Protein AF-A0A2V8Z9B8-F1 (afdb_monomer_lite)

Secondary structure (DSSP, 8-state):
--GGG-SHHHHHHHHHHHTT---TTS-GGGHHHHHHHHHHHHHHHHHTTSS-PPPP--SS---HHHHHHHHHHHHHH---HHHHHHHHHHHHHHHHHH-S-GGG--HHHHHHHHHHHHHHS-HHHHHHHHHHHHHHHHHHHHTT-S-TTGGGGS----TT----SSS------

Structure (mmCIF, N/CA/C/O backbone):
data_AF-A0A2V8Z9B8-F1
#
_entry.id   AF-A0A2V8Z9B8-F1
#
loop_
_atom_site.group_PDB
_atom_site.id
_atom_site.type_symbol
_atom_site.label_atom_id
_atom_site.label_alt_id
_atom_site.label_comp_id
_atom_site.label_asym_id
_atom_site.label_entity_id
_atom_site.label_seq_id
_atom_site.pdbx_PDB_ins_code
_atom_site.Cartn_x
_atom_site.Cartn_y
_atom_site.Cartn_z
_atom_site.occupancy
_atom_site.B_iso_or_equiv
_atom_site.auth_seq_id
_atom_site.auth_comp_id
_atom_site.auth_asym_id
_atom_site.auth_atom_id
_atom_site.pdbx_PDB_model_num
ATOM 1 N N . MET A 1 1 ? 17.605 13.536 -34.691 1.00 48.53 1 MET A N 1
ATOM 2 C CA . MET A 1 1 ? 16.311 13.250 -34.020 1.00 48.53 1 MET A CA 1
ATOM 3 C C . MET A 1 1 ? 16.084 14.322 -32.953 1.00 48.53 1 MET A C 1
ATOM 5 O O . MET A 1 1 ? 16.958 14.481 -32.116 1.00 48.53 1 MET A O 1
ATOM 9 N N . ARG A 1 2 ? 15.008 15.130 -33.015 1.00 52.09 2 ARG A N 1
ATOM 10 C CA . ARG A 1 2 ? 14.789 16.227 -32.041 1.00 52.09 2 ARG A CA 1
ATOM 11 C C . ARG A 1 2 ? 14.437 15.647 -30.663 1.00 52.09 2 ARG A C 1
ATOM 13 O O . ARG A 1 2 ? 13.452 14.919 -30.551 1.00 52.09 2 ARG A O 1
ATOM 20 N N . VAL A 1 3 ? 15.215 16.003 -29.640 1.00 55.25 3 VAL A N 1
ATOM 21 C CA . VAL A 1 3 ? 15.076 15.553 -28.236 1.00 55.25 3 VAL A CA 1
ATOM 22 C C . VAL A 1 3 ? 13.686 15.879 -27.656 1.00 55.25 3 VAL A C 1
ATOM 24 O O . VAL A 1 3 ? 13.173 15.164 -26.803 1.00 55.25 3 VAL A O 1
ATOM 27 N N . CYS A 1 4 ? 13.000 16.882 -28.213 1.00 51.00 4 CYS A N 1
ATOM 28 C CA . CYS A 1 4 ? 11.654 17.324 -27.831 1.00 51.00 4 CYS A CA 1
ATOM 29 C C . CYS A 1 4 ? 10.545 16.264 -27.999 1.00 51.00 4 CYS A C 1
ATOM 31 O O . CYS A 1 4 ? 9.434 16.473 -27.526 1.00 51.00 4 CYS A O 1
ATOM 33 N N . LYS A 1 5 ? 10.802 15.145 -28.693 1.00 58.47 5 LYS A N 1
ATOM 34 C CA . LYS A 1 5 ? 9.823 14.054 -28.864 1.00 58.47 5 LYS A CA 1
ATOM 35 C C . LYS A 1 5 ? 9.890 12.986 -27.763 1.00 58.47 5 LYS A C 1
ATOM 37 O O . LYS A 1 5 ? 9.070 12.072 -27.770 1.00 58.47 5 LYS A O 1
ATOM 42 N N . TRP A 1 6 ? 10.855 13.060 -26.844 1.00 65.62 6 TRP A N 1
ATOM 43 C CA . TRP A 1 6 ? 11.043 12.042 -25.809 1.00 65.62 6 TRP A CA 1
ATOM 44 C C . TRP A 1 6 ? 10.012 12.180 -24.694 1.00 65.62 6 TRP A C 1
ATOM 46 O O . TRP A 1 6 ? 10.085 13.091 -23.876 1.00 65.62 6 TRP A O 1
ATOM 56 N N . ASN A 1 7 ? 9.055 11.253 -24.668 1.00 67.81 7 ASN A N 1
ATOM 57 C CA . ASN A 1 7 ? 7.926 11.240 -23.743 1.00 67.81 7 ASN A CA 1
ATOM 58 C C . ASN A 1 7 ? 7.672 9.853 -23.130 1.00 67.81 7 ASN A C 1
ATOM 60 O O . ASN A 1 7 ? 8.393 8.889 -23.382 1.00 67.81 7 ASN A O 1
ATOM 64 N N . GLU A 1 8 ? 6.616 9.738 -22.328 1.00 67.06 8 GLU A N 1
ATOM 65 C CA . GLU A 1 8 ? 6.209 8.476 -21.700 1.00 67.06 8 GLU A CA 1
ATOM 66 C C . GLU A 1 8 ? 5.900 7.365 -22.729 1.00 67.06 8 GLU A C 1
ATOM 68 O O . GLU A 1 8 ? 6.164 6.183 -22.497 1.00 67.06 8 GLU A O 1
ATOM 73 N N . GLN A 1 9 ? 5.412 7.737 -23.915 1.00 68.94 9 GLN A N 1
ATOM 74 C CA . GLN A 1 9 ? 5.188 6.795 -25.016 1.00 68.94 9 GLN A CA 1
ATOM 75 C C . GLN A 1 9 ? 6.516 6.290 -25.597 1.00 68.94 9 GLN A C 1
ATOM 77 O O . GLN A 1 9 ? 6.637 5.110 -25.925 1.00 68.94 9 GLN A O 1
ATOM 82 N N . SER A 1 10 ? 7.541 7.146 -25.645 1.00 74.19 10 SER A N 1
ATOM 83 C CA . SER A 1 10 ? 8.904 6.766 -26.030 1.00 74.19 10 SER A CA 1
ATOM 84 C C . SER A 1 10 ? 9.516 5.796 -25.014 1.00 74.19 10 SER A C 1
ATOM 86 O O . SER A 1 10 ? 10.124 4.807 -25.417 1.00 74.19 10 SER A O 1
ATOM 88 N N . LEU A 1 11 ? 9.280 6.002 -23.709 1.00 74.94 11 LEU A N 1
ATOM 89 C CA . LEU A 1 11 ? 9.659 5.036 -22.665 1.00 74.94 11 LEU A CA 1
ATOM 90 C C . LEU A 1 11 ? 8.925 3.704 -22.808 1.00 74.94 11 LEU A C 1
ATOM 92 O O . LEU A 1 11 ? 9.532 2.654 -22.631 1.00 74.94 11 LEU A O 1
ATOM 96 N N . THR A 1 12 ? 7.638 3.729 -23.150 1.00 73.31 12 THR A N 1
ATOM 97 C CA . THR A 1 12 ? 6.848 2.506 -23.360 1.00 73.31 12 THR A CA 1
ATOM 98 C C . THR A 1 12 ? 7.343 1.725 -24.583 1.00 73.31 12 THR A C 1
ATOM 100 O O . THR A 1 12 ? 7.440 0.496 -24.547 1.00 73.31 12 THR A O 1
ATOM 103 N N . GLY A 1 13 ? 7.698 2.427 -25.665 1.00 77.31 13 GLY A N 1
ATOM 104 C CA . GLY A 1 13 ? 8.340 1.834 -26.839 1.00 77.31 13 GLY A CA 1
ATOM 105 C C . GLY A 1 13 ? 9.717 1.254 -26.517 1.00 77.31 13 GLY A C 1
ATOM 106 O O . GLY A 1 13 ? 10.021 0.134 -26.924 1.00 77.31 13 GLY A O 1
ATOM 107 N N . PHE A 1 14 ? 10.511 1.974 -25.723 1.00 77.19 14 PHE A N 1
ATOM 108 C CA . PHE A 1 14 ? 11.823 1.533 -25.257 1.00 77.19 14 PHE A CA 1
ATOM 109 C C . PHE A 1 14 ? 11.735 0.298 -24.350 1.00 77.19 14 PHE A C 1
ATOM 111 O O . PHE A 1 14 ? 12.440 -0.679 -24.581 1.00 77.19 14 PHE A O 1
ATOM 118 N N . ASP A 1 15 ? 10.810 0.271 -23.388 1.00 76.00 15 ASP A N 1
ATOM 119 C CA . ASP A 1 15 ? 10.559 -0.898 -22.540 1.00 76.00 15 ASP A CA 1
ATOM 120 C C . ASP A 1 15 ? 10.142 -2.123 -23.372 1.00 76.00 15 ASP A C 1
ATOM 122 O O . ASP A 1 15 ? 10.669 -3.223 -23.191 1.00 76.00 15 ASP A O 1
ATOM 126 N N . ARG A 1 16 ? 9.248 -1.932 -24.350 1.00 75.69 16 ARG A N 1
ATOM 127 C CA . ARG A 1 16 ? 8.838 -2.995 -25.278 1.00 75.69 16 ARG A CA 1
ATOM 128 C C . ARG A 1 16 ? 10.002 -3.502 -26.126 1.00 75.69 16 ARG A C 1
ATOM 130 O O . ARG A 1 16 ? 10.096 -4.708 -26.349 1.00 75.69 16 ARG A O 1
ATOM 137 N N . HIS A 1 17 ? 10.869 -2.606 -26.591 1.00 78.62 17 HIS A N 1
ATOM 138 C CA . HIS A 1 17 ? 12.066 -2.957 -27.346 1.00 78.62 17 HIS A CA 1
ATOM 139 C C . HIS A 1 17 ? 13.040 -3.774 -26.491 1.00 78.62 17 HIS A C 1
ATOM 141 O O . HIS A 1 17 ? 13.453 -4.844 -26.923 1.00 78.62 17 HIS A O 1
ATOM 147 N N . LEU A 1 18 ? 13.315 -3.357 -25.251 1.00 74.50 18 LEU A N 1
ATOM 148 C CA . LEU A 1 18 ? 14.146 -4.119 -24.308 1.00 74.50 18 LEU A CA 1
ATOM 149 C C . LEU A 1 18 ? 13.566 -5.503 -23.981 1.00 74.50 18 LEU A C 1
ATOM 151 O O . LEU A 1 18 ? 14.300 -6.416 -23.622 1.00 74.50 18 LEU A O 1
ATOM 155 N N . GLY A 1 19 ? 12.246 -5.667 -24.080 1.00 67.06 19 GLY A N 1
ATOM 156 C CA . GLY A 1 19 ? 11.577 -6.956 -23.910 1.00 67.06 19 GLY A CA 1
ATOM 157 C C . GLY A 1 19 ? 11.618 -7.888 -25.119 1.00 67.06 19 GLY A C 1
ATOM 158 O O . GLY A 1 19 ? 11.274 -9.056 -24.966 1.00 67.06 19 GLY A O 1
ATOM 159 N N . ARG A 1 20 ? 11.967 -7.383 -26.307 1.00 70.56 20 ARG A N 1
ATOM 160 C CA . ARG A 1 20 ? 11.899 -8.127 -27.578 1.00 70.56 20 ARG A CA 1
ATOM 161 C C . ARG A 1 20 ? 13.243 -8.217 -28.304 1.00 70.56 20 ARG A C 1
ATOM 163 O O . ARG A 1 20 ? 13.458 -9.175 -29.036 1.00 70.56 20 ARG A O 1
ATOM 170 N N . CYS A 1 21 ? 14.134 -7.243 -28.128 1.00 69.50 21 CYS A N 1
ATOM 171 C CA . CYS A 1 21 ? 15.443 -7.216 -28.774 1.00 69.50 21 CYS A CA 1
ATOM 172 C C . CYS A 1 21 ? 16.494 -7.949 -27.933 1.00 69.50 21 CYS A C 1
ATOM 174 O O . CYS A 1 21 ? 16.614 -7.696 -26.738 1.00 69.50 21 CYS A O 1
ATOM 176 N N . HIS A 1 22 ? 17.327 -8.764 -28.582 1.00 62.44 22 HIS A N 1
ATOM 177 C CA . HIS A 1 22 ? 18.580 -9.302 -28.028 1.00 62.44 22 HIS A CA 1
ATOM 178 C C . HIS A 1 22 ? 19.766 -8.362 -28.309 1.00 62.44 22 HIS A C 1
ATOM 180 O O . HIS A 1 22 ? 20.861 -8.786 -28.665 1.00 62.44 22 HIS A O 1
ATOM 186 N N . CYS A 1 23 ? 19.530 -7.056 -28.212 1.00 69.19 23 CYS A N 1
ATOM 187 C CA . CYS A 1 23 ? 20.525 -6.037 -28.502 1.00 69.19 23 CYS A CA 1
ATOM 188 C C . CYS A 1 23 ? 21.714 -6.192 -27.517 1.00 69.19 23 CYS A C 1
ATOM 190 O O . CYS A 1 23 ? 21.488 -6.166 -26.304 1.00 69.19 23 CYS A O 1
ATOM 192 N N . PRO A 1 24 ? 22.969 -6.320 -27.991 1.00 59.62 24 PRO A N 1
ATOM 193 C CA . PRO A 1 24 ? 24.117 -6.758 -27.179 1.00 59.62 24 PRO A CA 1
ATOM 194 C C . PRO A 1 24 ? 24.462 -5.830 -26.002 1.00 59.62 24 PRO A C 1
ATOM 196 O O . PRO A 1 24 ? 25.104 -6.252 -25.046 1.00 59.62 24 PRO A O 1
ATOM 199 N N . HIS A 1 25 ? 23.999 -4.578 -26.030 1.00 59.44 25 HIS A N 1
ATOM 200 C CA . HIS A 1 25 ? 24.250 -3.589 -24.979 1.00 59.44 25 HIS A CA 1
ATOM 201 C C . HIS A 1 25 ? 23.300 -3.672 -23.777 1.00 59.44 25 HIS A C 1
ATOM 203 O O . HIS A 1 25 ? 23.591 -3.082 -22.736 1.00 59.44 25 HIS A O 1
ATOM 209 N N . TYR A 1 26 ? 22.177 -4.389 -23.880 1.00 57.97 26 TYR A N 1
ATOM 210 C CA . TYR A 1 26 ? 21.154 -4.401 -22.835 1.00 57.97 26 TYR A CA 1
ATOM 211 C C . TYR A 1 26 ? 20.845 -5.831 -22.391 1.00 57.97 26 TYR A C 1
ATOM 213 O O . TYR A 1 26 ? 19.935 -6.483 -22.894 1.00 57.97 26 TYR A O 1
ATOM 221 N N . GLY A 1 27 ? 21.606 -6.314 -21.407 1.00 55.62 27 GLY A N 1
ATOM 222 C CA . GLY A 1 27 ? 21.358 -7.604 -20.768 1.00 55.62 27 GLY A CA 1
ATOM 223 C C . GLY A 1 27 ? 19.956 -7.671 -20.146 1.00 55.62 27 GLY A C 1
ATOM 224 O O . GLY A 1 27 ? 19.558 -6.803 -19.361 1.00 55.62 27 GLY A O 1
ATOM 225 N N . SER A 1 28 ? 19.218 -8.732 -20.474 1.00 55.88 28 SER A N 1
ATOM 226 C CA . SER A 1 28 ? 17.819 -8.982 -20.083 1.00 55.88 28 SER A CA 1
ATOM 227 C C . SER A 1 28 ? 17.548 -8.860 -18.574 1.00 55.88 28 SER A C 1
ATOM 229 O O . SER A 1 28 ? 16.457 -8.457 -18.164 1.00 55.88 28 SER A O 1
ATOM 231 N N . ALA A 1 29 ? 18.557 -9.112 -17.734 1.00 53.97 29 ALA A N 1
ATOM 232 C CA . ALA A 1 29 ? 18.465 -9.043 -16.275 1.00 53.97 29 ALA A CA 1
ATOM 233 C C . ALA A 1 29 ? 18.278 -7.618 -15.706 1.00 53.97 29 ALA A C 1
ATOM 235 O O . ALA A 1 29 ? 17.930 -7.463 -14.533 1.00 53.97 29 ALA A O 1
ATOM 236 N N . ALA A 1 30 ? 18.471 -6.563 -16.508 1.00 66.19 30 ALA A N 1
ATOM 237 C CA . ALA A 1 30 ? 18.440 -5.178 -16.032 1.00 66.19 30 ALA A CA 1
ATOM 238 C C . ALA A 1 30 ? 17.271 -4.335 -16.567 1.00 66.19 30 ALA A C 1
ATOM 240 O O . ALA A 1 30 ? 17.189 -3.160 -16.207 1.00 66.19 30 ALA A O 1
ATOM 241 N N . ARG A 1 31 ? 16.337 -4.895 -17.354 1.00 70.06 31 ARG A N 1
ATOM 242 C CA . ARG A 1 31 ? 15.250 -4.137 -18.018 1.00 70.06 31 ARG A CA 1
ATOM 243 C C . ARG A 1 31 ? 14.529 -3.160 -17.083 1.00 70.06 31 ARG A C 1
ATOM 245 O O . ARG A 1 31 ? 14.445 -1.972 -17.375 1.00 70.06 31 ARG A O 1
ATOM 252 N N . LEU A 1 32 ? 14.099 -3.625 -15.908 1.00 65.50 32 LEU A N 1
ATOM 253 C CA . LEU A 1 32 ? 13.430 -2.774 -14.914 1.00 65.50 32 LEU A CA 1
ATOM 254 C C . LEU A 1 32 ? 14.329 -1.649 -14.378 1.00 65.50 32 LEU A C 1
ATOM 256 O O . LEU A 1 32 ? 13.841 -0.551 -14.119 1.00 65.50 32 LEU A O 1
ATOM 260 N N . LYS A 1 33 ? 15.630 -1.902 -14.191 1.00 71.25 33 LYS A N 1
ATOM 261 C CA . LYS A 1 33 ? 16.588 -0.887 -13.727 1.00 71.25 33 LYS A CA 1
ATOM 262 C C . LYS A 1 33 ? 16.861 0.150 -14.818 1.00 71.25 33 LYS A C 1
ATOM 264 O O . LYS A 1 33 ? 16.851 1.340 -14.524 1.00 71.25 33 LYS A O 1
ATOM 269 N N . VAL A 1 34 ? 17.021 -0.293 -16.064 1.00 77.69 34 VAL A N 1
ATOM 270 C CA . VAL A 1 34 ? 17.256 0.566 -17.234 1.00 77.69 34 VAL A CA 1
ATOM 271 C C . VAL A 1 34 ? 16.053 1.474 -17.494 1.00 77.69 34 VAL A C 1
ATOM 273 O O . VAL A 1 34 ? 16.217 2.683 -17.624 1.00 77.69 34 VAL A O 1
ATOM 276 N N . VAL A 1 35 ? 14.832 0.931 -17.465 1.00 76.31 35 VAL A N 1
ATOM 277 C CA . VAL A 1 35 ? 13.600 1.724 -17.637 1.00 76.31 35 VAL A CA 1
ATOM 278 C C . VAL A 1 35 ? 13.414 2.729 -16.497 1.00 76.31 35 VAL A C 1
ATOM 280 O O . VAL A 1 35 ? 13.030 3.873 -16.739 1.00 76.31 35 VAL A O 1
ATOM 283 N N . ARG A 1 36 ? 13.732 2.349 -15.251 1.00 74.19 36 ARG A N 1
ATOM 284 C CA . ARG A 1 36 ? 13.718 3.284 -14.112 1.00 74.19 36 ARG A CA 1
ATOM 285 C C . ARG A 1 36 ? 14.741 4.408 -14.278 1.00 74.19 36 ARG A C 1
ATOM 287 O O . ARG A 1 36 ? 14.393 5.558 -14.032 1.00 74.19 36 ARG A O 1
ATOM 294 N N . GLY A 1 37 ? 15.960 4.090 -14.714 1.00 77.44 37 GLY A N 1
ATOM 295 C CA . GLY A 1 37 ? 16.997 5.083 -15.002 1.00 77.44 37 GLY A CA 1
ATOM 296 C C . GLY A 1 37 ? 16.578 6.050 -16.110 1.00 77.44 37 GLY A C 1
ATOM 297 O O . GLY A 1 37 ? 16.648 7.261 -15.924 1.00 77.44 37 GLY A O 1
ATOM 298 N N . ALA A 1 38 ? 16.038 5.528 -17.214 1.00 81.88 38 ALA A N 1
ATOM 299 C CA . ALA A 1 38 ? 15.528 6.340 -18.317 1.00 81.88 38 ALA A CA 1
ATOM 300 C C . ALA A 1 38 ? 14.388 7.275 -17.872 1.00 81.88 38 ALA A C 1
ATOM 302 O O . ALA A 1 38 ? 14.355 8.441 -18.260 1.00 81.88 38 ALA A O 1
ATOM 303 N N . ARG A 1 39 ? 13.488 6.802 -16.999 1.00 79.19 39 ARG A N 1
ATOM 304 C CA . ARG A 1 39 ? 12.428 7.637 -16.417 1.00 79.19 39 ARG A CA 1
ATOM 305 C C . ARG A 1 39 ? 12.983 8.764 -15.545 1.00 79.19 39 ARG A C 1
ATOM 307 O O . ARG A 1 39 ? 12.527 9.893 -15.682 1.00 79.19 39 ARG A O 1
ATOM 314 N N . LEU A 1 40 ? 13.961 8.478 -14.682 1.00 76.19 40 LEU A N 1
ATOM 315 C CA . LEU A 1 40 ? 14.617 9.504 -13.858 1.00 76.19 40 LEU A CA 1
ATOM 316 C C . LEU A 1 40 ? 15.323 10.554 -14.721 1.00 76.19 40 LEU A C 1
ATOM 318 O O . LEU A 1 40 ? 15.219 11.745 -14.441 1.00 76.19 40 LEU A O 1
ATOM 322 N N . PHE A 1 41 ? 15.981 10.122 -15.796 1.00 79.81 41 PHE A N 1
ATOM 323 C CA . PHE A 1 41 ? 16.640 11.025 -16.731 1.00 79.81 41 PHE A CA 1
ATOM 324 C C . PHE A 1 41 ? 15.642 11.922 -17.479 1.00 79.81 41 PHE A C 1
ATOM 326 O O . PHE A 1 41 ? 15.876 13.121 -17.591 1.00 79.81 41 PHE A O 1
ATOM 333 N N . LEU A 1 42 ? 14.487 11.396 -17.913 1.00 78.06 42 LEU A N 1
ATOM 334 C CA . LEU A 1 42 ? 13.429 12.235 -18.497 1.00 78.06 42 LEU A CA 1
ATOM 335 C C . LEU A 1 42 ? 12.854 13.245 -17.498 1.00 78.06 42 LEU A C 1
ATOM 337 O O . LEU A 1 42 ? 12.550 14.369 -17.894 1.00 78.06 42 LEU A O 1
ATOM 341 N N . THR A 1 43 ? 12.721 12.876 -16.220 1.00 73.56 43 THR A N 1
ATOM 342 C CA . THR A 1 43 ? 12.335 13.828 -15.168 1.00 73.56 43 THR A CA 1
ATOM 343 C C . THR A 1 43 ? 13.373 14.943 -15.037 1.00 73.56 43 THR A C 1
ATOM 345 O O . THR A 1 43 ? 13.002 16.108 -15.093 1.00 73.56 43 THR A O 1
ATOM 348 N N . TYR A 1 44 ? 14.666 14.609 -14.976 1.00 77.88 44 TYR A N 1
ATOM 349 C CA . TYR A 1 44 ? 15.739 15.608 -14.947 1.00 77.88 44 TYR A CA 1
ATOM 350 C C . TYR A 1 44 ? 15.702 16.547 -16.164 1.00 77.88 44 TYR A C 1
ATOM 352 O O . TYR A 1 44 ? 15.758 17.762 -16.003 1.00 77.88 44 TYR A O 1
ATOM 360 N N . LEU A 1 45 ? 15.549 16.011 -17.382 1.00 81.19 45 LEU A N 1
ATOM 361 C CA . LEU A 1 45 ? 15.476 16.826 -18.601 1.00 81.19 45 LEU A CA 1
ATOM 362 C C . LEU A 1 45 ? 14.252 17.757 -18.620 1.00 81.19 45 LEU A C 1
ATOM 364 O O . LEU A 1 45 ? 14.315 18.839 -19.209 1.00 81.19 45 LEU A O 1
ATOM 368 N N . ARG A 1 46 ? 13.142 17.347 -17.991 1.00 75.50 46 ARG A N 1
ATOM 369 C CA . ARG A 1 46 ? 11.956 18.192 -17.801 1.00 75.50 46 ARG A CA 1
ATOM 370 C C . ARG A 1 46 ? 12.240 19.318 -16.811 1.00 75.50 46 ARG A C 1
ATOM 372 O O . ARG A 1 46 ? 11.946 20.471 -17.120 1.00 75.50 46 ARG A O 1
ATOM 379 N N . ASP A 1 47 ? 12.810 18.989 -15.656 1.00 71.19 47 ASP A N 1
ATOM 380 C CA . ASP A 1 47 ? 13.109 19.958 -14.596 1.00 71.19 47 ASP A CA 1
ATOM 381 C C . ASP A 1 47 ? 14.144 20.990 -15.072 1.00 71.19 47 ASP A C 1
ATOM 383 O O . ASP A 1 47 ? 13.985 22.187 -14.843 1.00 71.19 47 ASP A O 1
ATOM 387 N N . ALA A 1 48 ? 15.132 20.546 -15.854 1.00 78.56 48 ALA A N 1
ATOM 388 C CA . ALA A 1 48 ? 16.119 21.392 -16.522 1.00 78.56 48 ALA A CA 1
ATOM 389 C C . ALA A 1 48 ? 15.563 22.173 -17.734 1.00 78.56 48 ALA A C 1
ATOM 391 O O . ALA A 1 48 ? 16.318 22.873 -18.404 1.00 78.56 48 ALA A O 1
ATOM 392 N N . ARG A 1 49 ? 14.262 22.047 -18.050 1.00 74.12 49 ARG A N 1
ATOM 393 C CA . ARG A 1 49 ? 13.573 22.707 -19.181 1.00 74.12 49 ARG A CA 1
ATOM 394 C C . ARG A 1 49 ? 14.172 22.413 -20.567 1.00 74.12 49 ARG A C 1
ATOM 396 O O . ARG A 1 49 ? 13.880 23.123 -21.524 1.00 74.12 49 ARG A O 1
ATOM 403 N N . ILE A 1 50 ? 14.943 21.333 -20.699 1.00 78.31 50 ILE A N 1
ATOM 404 C CA . ILE A 1 50 ? 15.555 20.887 -21.963 1.00 78.31 50 ILE A CA 1
ATOM 405 C C . ILE A 1 50 ? 14.497 20.270 -22.889 1.00 78.31 50 ILE A C 1
ATOM 407 O O . ILE A 1 50 ? 14.573 20.401 -24.111 1.00 78.31 50 ILE A O 1
ATOM 411 N N . ILE A 1 51 ? 13.492 19.602 -22.312 1.00 71.62 51 ILE A N 1
ATOM 412 C CA . ILE A 1 51 ? 12.348 19.061 -23.053 1.00 71.62 51 ILE A CA 1
ATOM 413 C C . ILE A 1 51 ? 11.035 19.665 -22.562 1.00 71.62 51 ILE A C 1
ATOM 415 O O . ILE A 1 51 ? 10.713 19.644 -21.374 1.00 71.62 51 ILE A O 1
ATOM 419 N N . THR A 1 52 ? 10.229 20.151 -23.504 1.00 60.28 52 THR A N 1
ATOM 420 C CA . THR A 1 52 ? 8.831 20.515 -23.268 1.00 60.28 52 THR A CA 1
ATOM 421 C C . THR A 1 52 ? 7.984 19.267 -23.459 1.00 60.28 52 THR A C 1
ATOM 423 O O . THR A 1 52 ? 7.460 18.989 -24.535 1.00 60.28 52 THR A O 1
ATOM 426 N N . LEU A 1 53 ? 7.909 18.449 -22.417 1.00 56.31 53 LEU A N 1
ATOM 427 C CA . LEU A 1 53 ? 6.937 17.369 -22.380 1.00 56.31 53 LEU A CA 1
ATOM 428 C C . LEU A 1 53 ? 5.544 17.992 -22.247 1.00 56.31 53 LEU A C 1
ATOM 430 O O . LEU A 1 53 ? 5.367 18.763 -21.299 1.00 56.31 53 LEU A O 1
ATOM 434 N N . PRO A 1 54 ? 4.550 17.670 -23.107 1.00 50.47 54 PRO A N 1
ATOM 435 C CA . PRO A 1 54 ? 3.167 17.861 -22.694 1.00 50.47 54 PRO A CA 1
ATOM 436 C C . PRO A 1 54 ? 3.062 17.149 -21.354 1.00 50.47 54 PRO A C 1
ATOM 438 O O . PRO A 1 54 ? 3.499 15.995 -21.238 1.00 50.47 54 PRO A O 1
ATOM 441 N N . SER A 1 55 ? 2.644 17.889 -20.323 1.00 42.31 55 SER A N 1
ATOM 442 C CA . SER A 1 55 ? 2.454 17.319 -18.999 1.00 42.31 55 SER A CA 1
ATOM 443 C C . SER A 1 55 ? 1.683 16.034 -19.222 1.00 42.31 55 SER A C 1
ATOM 445 O O . SER A 1 55 ? 0.593 16.075 -19.789 1.00 42.31 55 SER A O 1
ATOM 447 N N . VAL A 1 56 ? 2.289 14.897 -18.864 1.00 46.81 56 VAL A N 1
ATOM 448 C CA . VAL A 1 56 ? 1.523 13.667 -18.688 1.00 46.81 56 VAL A CA 1
ATOM 449 C C . VAL A 1 56 ? 0.341 14.126 -17.855 1.00 46.81 56 VAL A C 1
ATOM 451 O O . VAL A 1 56 ? 0.573 14.772 -16.824 1.00 46.81 56 VAL A O 1
ATOM 454 N N . GLU A 1 57 ? -0.873 13.954 -18.384 1.00 42.56 57 GLU A N 1
ATOM 455 C CA . GLU A 1 57 ? -2.095 14.281 -17.658 1.00 42.56 57 GLU A CA 1
ATOM 456 C C . GLU A 1 57 ? -1.872 13.861 -16.211 1.00 42.56 57 GLU A C 1
ATOM 458 O O . GLU A 1 57 ? -1.322 12.767 -15.999 1.00 42.56 57 GLU A O 1
ATOM 463 N N . PRO A 1 58 ? -2.149 14.758 -15.245 1.00 42.00 58 PRO A N 1
ATOM 464 C CA . PRO A 1 58 ? -1.832 14.510 -13.849 1.00 42.00 58 PRO A CA 1
ATOM 465 C C . PRO A 1 58 ? -2.258 13.077 -13.547 1.00 42.00 58 PRO A C 1
ATOM 467 O O . PRO A 1 58 ? -3.379 12.710 -13.918 1.00 42.00 58 PRO A O 1
ATOM 470 N N . PRO A 1 59 ? -1.343 12.232 -13.029 1.00 47.69 59 PRO A N 1
ATOM 471 C CA . PRO A 1 59 ? -1.621 10.814 -12.884 1.00 47.69 59 PRO A CA 1
ATOM 472 C C . PRO A 1 59 ? -2.970 10.707 -12.196 1.00 47.69 59 PRO A C 1
ATOM 474 O O . PRO A 1 59 ? -3.139 11.387 -11.185 1.00 47.69 59 PRO A O 1
ATOM 477 N N . VAL A 1 60 ? -3.895 9.952 -12.815 1.00 54.44 60 VAL A N 1
ATOM 478 C CA . VAL A 1 60 ? -5.225 9.572 -12.305 1.00 54.44 60 VAL A CA 1
ATOM 479 C C . VAL A 1 60 ? -5.326 9.978 -10.846 1.00 54.44 60 VAL A C 1
ATOM 481 O O . VAL A 1 60 ? -4.628 9.342 -10.052 1.00 54.44 60 VAL A O 1
ATOM 484 N N . GLN A 1 61 ? -6.047 11.082 -10.576 1.00 59.34 61 GLN A N 1
ATOM 485 C CA . GLN A 1 61 ? -6.071 11.804 -9.294 1.00 59.34 61 GLN A CA 1
ATOM 486 C C . GLN A 1 61 ? -5.627 10.897 -8.153 1.00 59.34 61 GLN A C 1
ATOM 488 O O . GLN A 1 61 ? -6.273 9.877 -7.903 1.00 59.34 61 GLN A O 1
ATOM 493 N N . GLU A 1 62 ? -4.484 11.220 -7.536 1.00 65.94 62 GLU A N 1
ATOM 494 C CA . GLU A 1 62 ? -3.924 10.380 -6.483 1.00 65.94 62 GLU A CA 1
ATOM 495 C C . GLU A 1 62 ? -5.033 10.075 -5.468 1.00 65.94 62 GLU A C 1
ATOM 497 O O . GLU A 1 62 ? -5.618 11.031 -4.949 1.00 65.94 62 GLU A O 1
ATOM 502 N N . PRO A 1 63 ? -5.375 8.784 -5.246 1.00 79.44 63 PRO A N 1
ATOM 503 C CA . PRO A 1 63 ? -6.522 8.420 -4.427 1.00 79.44 63 PRO A CA 1
ATOM 504 C C . PRO A 1 63 ? -6.474 9.193 -3.119 1.00 79.44 63 PRO A C 1
ATOM 506 O O . PRO A 1 63 ? -5.443 9.160 -2.440 1.00 79.44 63 PRO A O 1
ATOM 509 N N . ALA A 1 64 ? -7.549 9.894 -2.759 1.00 84.38 64 ALA A N 1
ATOM 510 C CA . ALA A 1 64 ? -7.541 10.764 -1.581 1.00 84.38 64 ALA A CA 1
ATOM 511 C C . ALA A 1 64 ? -7.102 9.976 -0.335 1.00 84.38 64 ALA A C 1
ATOM 513 O O . ALA A 1 64 ? -6.278 10.434 0.459 1.00 84.38 64 ALA A O 1
ATOM 514 N N . LEU A 1 65 ? -7.549 8.720 -0.248 1.00 87.81 65 LEU A N 1
ATOM 515 C CA . LEU A 1 65 ? -7.173 7.783 0.803 1.00 87.81 65 LEU A CA 1
ATOM 516 C C . LEU A 1 65 ? -5.666 7.459 0.843 1.00 87.81 65 LEU A C 1
ATOM 518 O O . LEU A 1 65 ? -5.103 7.260 1.920 1.00 87.81 65 LEU A O 1
ATOM 522 N N . LEU A 1 66 ? -4.991 7.423 -0.310 1.00 89.06 66 LEU A N 1
ATOM 523 C CA . LEU A 1 66 ? -3.544 7.212 -0.392 1.00 89.06 66 LEU A CA 1
ATOM 524 C C . LEU A 1 66 ? -2.766 8.440 0.100 1.00 89.06 66 LEU A C 1
ATOM 526 O O . LEU A 1 66 ? -1.754 8.281 0.789 1.00 89.06 66 LEU A O 1
ATOM 530 N N . SER A 1 67 ? -3.239 9.646 -0.214 1.00 88.88 67 SER A N 1
ATOM 531 C CA . SER A 1 67 ? -2.634 10.896 0.259 1.00 88.88 67 SER A CA 1
ATOM 532 C C . SER A 1 67 ? -2.718 11.015 1.781 1.00 88.88 67 SER A C 1
ATOM 534 O O . SER A 1 67 ? -1.697 11.257 2.433 1.00 88.88 67 SER A O 1
ATOM 536 N N . VAL A 1 68 ? -3.894 10.739 2.359 1.00 91.19 68 VAL A N 1
ATOM 537 C CA . VAL A 1 68 ? -4.097 10.736 3.819 1.00 91.19 68 VAL A CA 1
ATOM 538 C C . VAL A 1 68 ? -3.232 9.666 4.489 1.00 91.19 68 VAL A C 1
ATOM 540 O O . VAL A 1 68 ? -2.542 9.955 5.465 1.00 91.19 68 VAL A O 1
ATOM 543 N N . PHE A 1 69 ? -3.160 8.458 3.919 1.00 92.00 69 PHE A N 1
ATOM 544 C CA . PHE A 1 69 ? -2.262 7.413 4.418 1.00 92.00 69 PHE A CA 1
ATOM 545 C C . PHE A 1 69 ? -0.790 7.861 4.438 1.00 92.00 69 PHE A C 1
ATOM 547 O O . PHE A 1 69 ? -0.081 7.638 5.424 1.00 92.00 69 PHE A O 1
ATOM 554 N N . CYS A 1 70 ? -0.307 8.490 3.360 1.00 89.56 70 CYS A N 1
ATOM 555 C CA . CYS A 1 70 ? 1.073 8.973 3.290 1.00 89.56 70 CYS A CA 1
ATOM 556 C C . CYS A 1 70 ? 1.351 10.031 4.363 1.00 89.56 70 CYS A C 1
ATOM 558 O O . CYS A 1 70 ? 2.404 9.993 5.000 1.00 89.56 70 CYS A O 1
ATOM 560 N N . GLN A 1 71 ? 0.413 10.953 4.584 1.00 90.25 71 GLN A N 1
ATOM 561 C CA . GLN A 1 71 ? 0.518 11.962 5.635 1.00 90.25 71 GLN A CA 1
ATOM 562 C C . GLN A 1 71 ? 0.551 11.322 7.027 1.00 90.25 71 GLN A C 1
ATOM 564 O O . GLN A 1 71 ? 1.468 11.600 7.803 1.00 90.25 71 GLN A O 1
ATOM 569 N N . TRP A 1 72 ? -0.375 10.404 7.306 1.00 92.81 72 TRP A N 1
ATOM 570 C CA . TRP A 1 72 ? -0.438 9.673 8.570 1.00 92.81 72 TRP A CA 1
ATOM 571 C C . TRP A 1 72 ? 0.866 8.918 8.856 1.00 92.81 72 TRP A C 1
ATOM 573 O O . TRP A 1 72 ? 1.407 8.985 9.957 1.00 92.81 72 TRP A O 1
ATOM 583 N N . MET A 1 73 ? 1.450 8.264 7.848 1.00 93.62 73 MET A N 1
ATOM 584 C CA . MET A 1 73 ? 2.727 7.553 7.986 1.00 93.62 73 MET A CA 1
ATOM 585 C C . MET A 1 73 ? 3.924 8.473 8.272 1.00 93.62 73 MET A C 1
ATOM 587 O O . MET A 1 73 ? 4.867 8.054 8.956 1.00 93.62 73 MET A O 1
ATOM 591 N N . ARG A 1 74 ? 3.913 9.708 7.755 1.00 90.44 74 ARG A N 1
ATOM 592 C CA . ARG A 1 74 ? 4.934 10.712 8.095 1.00 90.44 74 ARG A CA 1
ATOM 593 C C . ARG A 1 74 ? 4.774 11.169 9.539 1.00 90.44 74 ARG A C 1
ATOM 595 O O . ARG A 1 74 ? 5.751 11.153 10.277 1.00 90.44 74 ARG A O 1
ATOM 602 N N . GLN A 1 75 ? 3.551 11.496 9.945 1.00 88.25 75 GLN A N 1
ATOM 603 C CA . GLN A 1 75 ? 3.257 12.031 11.276 1.00 88.25 75 GLN A CA 1
ATOM 604 C C . GLN A 1 75 ? 3.456 10.994 12.387 1.00 88.25 75 GLN A C 1
ATOM 606 O O . GLN A 1 75 ? 4.134 11.264 13.369 1.00 88.25 75 GLN A O 1
ATOM 611 N N . GLN A 1 76 ? 2.914 9.787 12.220 1.00 85.25 76 GLN A N 1
ATOM 612 C CA . GLN A 1 76 ? 2.910 8.767 13.274 1.00 85.25 76 GLN A CA 1
ATOM 613 C C . GLN A 1 76 ? 4.216 7.975 13.368 1.00 85.25 76 GLN A C 1
ATOM 615 O O . GLN A 1 76 ? 4.494 7.349 14.388 1.00 85.25 76 GLN A O 1
ATOM 620 N N . ARG A 1 77 ? 4.991 7.896 12.277 1.00 78.44 77 ARG A N 1
ATOM 621 C CA . ARG A 1 77 ? 6.127 6.960 12.183 1.00 78.44 77 ARG A CA 1
ATOM 622 C C . ARG A 1 77 ? 7.396 7.548 11.584 1.00 78.44 77 ARG A C 1
ATOM 624 O O . ARG A 1 77 ? 8.360 6.802 11.434 1.00 78.44 77 ARG A O 1
ATOM 631 N N . GLY A 1 78 ? 7.396 8.819 11.175 1.00 84.44 78 GLY A N 1
ATOM 632 C CA . GLY A 1 78 ? 8.554 9.446 10.530 1.00 84.44 78 GLY A CA 1
ATOM 633 C C . GLY A 1 78 ? 9.019 8.700 9.275 1.00 84.44 78 GLY A C 1
ATOM 634 O O . GLY A 1 78 ? 10.214 8.624 8.996 1.00 84.44 78 GLY A O 1
ATOM 635 N N . THR A 1 79 ? 8.101 8.056 8.544 1.00 85.06 79 THR A N 1
ATOM 636 C CA . THR A 1 79 ? 8.497 7.173 7.439 1.00 85.06 79 THR A CA 1
ATOM 637 C C . THR A 1 79 ? 9.038 7.984 6.265 1.00 85.06 79 THR A C 1
ATOM 639 O O . THR A 1 79 ? 8.340 8.840 5.729 1.00 85.06 79 THR A O 1
ATOM 642 N N . GLY A 1 80 ? 10.258 7.666 5.826 1.00 81.81 80 GLY A N 1
ATOM 643 C CA . GLY A 1 80 ? 10.898 8.346 4.700 1.00 81.81 80 GLY A CA 1
ATOM 644 C C . GLY A 1 80 ? 10.189 8.135 3.355 1.00 81.81 80 GLY A C 1
ATOM 645 O O . GLY A 1 80 ? 9.595 7.083 3.088 1.00 81.81 80 GLY A O 1
ATOM 646 N N . ASP A 1 81 ? 10.325 9.119 2.465 1.00 75.06 81 ASP A N 1
ATOM 647 C CA . ASP A 1 81 ? 9.613 9.175 1.181 1.00 75.06 81 ASP A CA 1
ATOM 648 C C . ASP A 1 81 ? 9.908 7.996 0.245 1.00 75.06 81 ASP A C 1
ATOM 650 O O . ASP A 1 81 ? 9.038 7.570 -0.513 1.00 75.06 81 ASP A O 1
ATOM 654 N N . VAL A 1 82 ? 11.108 7.413 0.307 1.00 77.56 82 VAL A N 1
ATOM 655 C CA . VAL A 1 82 ? 11.472 6.233 -0.502 1.00 77.56 82 VAL A CA 1
ATOM 656 C C . VAL A 1 82 ? 10.606 5.020 -0.138 1.00 77.56 82 VAL A C 1
ATOM 658 O O . VAL A 1 82 ? 10.134 4.283 -1.013 1.00 77.56 82 VAL A O 1
ATOM 661 N N . THR A 1 83 ? 10.347 4.831 1.156 1.00 81.12 83 THR A N 1
ATOM 662 C CA . THR A 1 83 ? 9.485 3.757 1.659 1.00 81.12 83 THR A CA 1
ATOM 663 C C . THR A 1 83 ? 8.029 4.031 1.300 1.00 81.12 83 THR A C 1
ATOM 665 O O . THR A 1 83 ? 7.345 3.126 0.822 1.00 81.12 83 THR A O 1
ATOM 668 N N . LEU A 1 84 ? 7.575 5.282 1.443 1.00 86.56 84 LEU A N 1
ATOM 669 C CA . LEU A 1 84 ? 6.222 5.684 1.054 1.00 86.56 84 LEU A CA 1
ATOM 670 C C . LEU A 1 84 ? 5.968 5.456 -0.431 1.00 86.56 84 LEU A C 1
ATOM 672 O O . LEU A 1 84 ? 5.007 4.778 -0.771 1.00 86.56 84 LEU A O 1
ATOM 676 N N . ARG A 1 85 ? 6.879 5.885 -1.311 1.00 83.88 85 ARG A N 1
ATOM 677 C CA . ARG A 1 85 ? 6.790 5.617 -2.757 1.00 83.88 85 ARG A CA 1
ATOM 678 C C . ARG A 1 85 ? 6.657 4.125 -3.054 1.00 83.88 85 ARG A C 1
ATOM 680 O O . ARG A 1 85 ? 5.878 3.738 -3.920 1.00 83.88 85 ARG A O 1
ATOM 687 N N . THR A 1 86 ? 7.390 3.287 -2.321 1.00 83.69 86 THR A N 1
ATOM 688 C CA . THR A 1 86 ? 7.300 1.828 -2.460 1.00 83.69 86 THR A CA 1
ATOM 689 C C . THR A 1 86 ? 5.931 1.305 -2.023 1.00 83.69 86 THR A C 1
ATOM 691 O O . THR A 1 86 ? 5.358 0.461 -2.708 1.00 83.69 86 THR A O 1
ATOM 694 N N . TYR A 1 87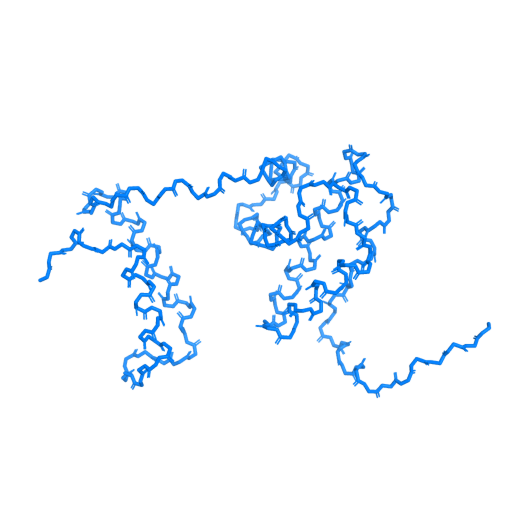 ? 5.385 1.797 -0.910 1.00 90.88 87 TYR A N 1
ATOM 695 C CA . TYR A 1 87 ? 4.069 1.381 -0.417 1.00 90.88 87 TYR A CA 1
ATOM 696 C C . TYR A 1 87 ? 2.935 1.861 -1.326 1.00 90.88 87 TYR A C 1
ATOM 698 O O . TYR A 1 87 ? 2.033 1.077 -1.630 1.00 90.88 87 TYR A O 1
ATOM 706 N N . SER A 1 88 ? 3.018 3.095 -1.826 1.00 88.62 88 SER A N 1
ATOM 707 C CA . SER A 1 88 ? 2.024 3.706 -2.709 1.00 88.62 88 SER A CA 1
ATOM 708 C C . SER A 1 88 ? 1.776 2.901 -3.980 1.00 88.62 88 SER A C 1
ATOM 710 O O . SER A 1 88 ? 0.647 2.870 -4.455 1.00 88.62 88 SER A O 1
ATOM 712 N N . ILE A 1 89 ? 2.787 2.201 -4.511 1.00 87.38 89 ILE A N 1
ATOM 713 C CA . ILE A 1 89 ? 2.613 1.309 -5.670 1.00 87.38 89 ILE A CA 1
ATOM 714 C C . ILE A 1 89 ? 1.577 0.223 -5.356 1.00 87.38 89 ILE A C 1
ATOM 716 O O . ILE A 1 89 ? 0.606 0.065 -6.092 1.00 87.38 89 ILE A O 1
ATOM 720 N N . TYR A 1 90 ? 1.753 -0.493 -4.245 1.00 89.50 90 TYR A N 1
ATOM 721 C CA . TYR A 1 90 ? 0.880 -1.612 -3.884 1.00 89.50 90 TYR A CA 1
ATOM 722 C C . TYR A 1 90 ? -0.501 -1.149 -3.424 1.00 89.50 90 TYR A C 1
ATOM 724 O O . TYR A 1 90 ? -1.497 -1.807 -3.716 1.00 89.50 90 TYR A O 1
ATOM 732 N N . ILE A 1 91 ? -0.570 -0.019 -2.716 1.00 91.00 91 ILE A N 1
ATOM 733 C CA . ILE A 1 91 ? -1.843 0.537 -2.249 1.00 91.00 91 ILE A CA 1
ATOM 734 C C . ILE A 1 91 ? -2.652 1.060 -3.439 1.00 91.00 91 ILE A C 1
ATOM 736 O O . ILE A 1 91 ? -3.843 0.785 -3.517 1.00 91.00 91 ILE A O 1
ATOM 740 N N . ARG A 1 92 ? -2.026 1.719 -4.422 1.00 88.62 92 ARG A N 1
ATOM 741 C CA . ARG A 1 92 ? -2.725 2.157 -5.640 1.00 88.62 92 ARG A CA 1
ATOM 742 C C . ARG A 1 92 ? -3.343 0.980 -6.392 1.00 88.62 92 ARG A C 1
ATOM 744 O O . ARG A 1 92 ? -4.508 1.044 -6.760 1.00 88.62 92 ARG A O 1
ATOM 751 N N . GLU A 1 93 ? -2.595 -0.105 -6.575 1.00 87.25 93 GLU A N 1
ATOM 752 C CA . GLU A 1 93 ? -3.115 -1.320 -7.217 1.00 87.25 93 GLU A CA 1
ATOM 753 C C . GLU A 1 93 ? -4.260 -1.961 -6.419 1.00 87.25 93 GLU A C 1
ATOM 755 O O . GLU A 1 93 ? -5.231 -2.448 -7.000 1.00 87.25 93 GLU A O 1
ATOM 760 N N . LEU A 1 94 ? -4.164 -1.954 -5.085 1.00 90.00 94 LEU A N 1
ATOM 761 C CA . LEU A 1 94 ? -5.228 -2.429 -4.204 1.00 90.00 94 LEU A CA 1
ATOM 762 C C . LEU A 1 94 ? -6.507 -1.598 -4.389 1.00 90.00 94 LEU A C 1
ATOM 764 O O . LEU A 1 94 ? -7.581 -2.166 -4.591 1.00 90.00 94 LEU A O 1
ATOM 768 N N . LEU A 1 95 ? -6.385 -0.270 -4.346 1.00 89.19 95 LEU A N 1
ATOM 769 C CA . LEU A 1 95 ? -7.502 0.667 -4.480 1.00 89.19 95 LEU A CA 1
ATOM 770 C C . LEU A 1 95 ? -8.117 0.620 -5.880 1.00 89.19 95 LEU A C 1
ATOM 772 O O . LEU A 1 95 ? -9.333 0.664 -6.007 1.00 89.19 95 LEU A O 1
ATOM 776 N N . GLN A 1 96 ? -7.318 0.428 -6.929 1.00 85.69 96 GLN A N 1
ATOM 777 C CA . GLN A 1 96 ? -7.841 0.197 -8.279 1.00 85.69 96 GLN A CA 1
ATOM 778 C C . GLN A 1 96 ? -8.661 -1.096 -8.366 1.00 85.69 96 GLN A C 1
ATOM 780 O O . GLN A 1 96 ? -9.660 -1.149 -9.079 1.00 85.69 96 GLN A O 1
ATOM 785 N N . ARG A 1 97 ? -8.263 -2.145 -7.634 1.00 84.19 97 ARG A N 1
ATOM 786 C CA . ARG A 1 97 ? -8.934 -3.452 -7.681 1.00 84.19 97 ARG A CA 1
ATOM 787 C C . ARG A 1 97 ? -10.186 -3.535 -6.809 1.00 84.19 97 ARG A C 1
ATOM 789 O O . ARG A 1 97 ? -11.129 -4.235 -7.175 1.00 84.19 97 ARG A O 1
ATOM 796 N N . PHE A 1 98 ? -10.186 -2.893 -5.644 1.00 84.62 98 PHE A N 1
ATOM 797 C CA . PHE A 1 98 ? -11.265 -3.019 -4.654 1.00 84.62 98 PHE A CA 1
ATOM 798 C C . PHE A 1 98 ? -12.061 -1.720 -4.438 1.00 84.62 98 PHE A C 1
ATOM 800 O O . PHE A 1 98 ? -13.175 -1.757 -3.907 1.00 84.62 98 PHE A O 1
ATOM 807 N N . GLY A 1 99 ? -11.555 -0.587 -4.921 1.00 82.31 99 GLY A N 1
ATOM 808 C CA . GLY A 1 99 ? -12.069 0.751 -4.641 1.00 82.31 99 GLY A CA 1
ATOM 809 C C . GLY A 1 99 ? -11.545 1.317 -3.318 1.00 82.31 99 GLY A C 1
ATOM 810 O O . GLY A 1 99 ? -10.837 0.648 -2.569 1.00 82.31 99 GLY A O 1
ATOM 811 N N . GLU A 1 100 ? -11.933 2.557 -3.021 1.00 79.56 100 GLU A N 1
ATOM 812 C CA . GLU A 1 100 ? -11.505 3.281 -1.811 1.00 79.56 100 GLU A CA 1
ATOM 813 C C . GLU A 1 100 ? -12.376 3.008 -0.579 1.00 79.56 100 GLU A C 1
ATOM 815 O O . GLU A 1 100 ? -12.017 3.369 0.537 1.00 79.56 100 GLU A O 1
ATOM 820 N N . LYS A 1 101 ? -13.522 2.339 -0.750 1.00 78.12 101 LYS A N 1
ATOM 821 C CA . LYS A 1 101 ? -14.426 2.036 0.364 1.00 78.12 101 LYS A CA 1
ATOM 822 C C . LYS A 1 101 ? -13.821 0.964 1.264 1.00 78.12 101 LYS A C 1
ATOM 824 O O . LYS A 1 101 ? -13.690 -0.189 0.851 1.00 78.12 101 LYS A O 1
ATOM 829 N N . SER A 1 102 ? -13.550 1.333 2.511 1.00 71.81 102 SER A N 1
ATOM 830 C CA . SER A 1 102 ? -12.954 0.457 3.520 1.00 71.81 102 SER A CA 1
ATOM 831 C C . SER A 1 102 ? -13.765 -0.819 3.787 1.00 71.81 102 SER A C 1
ATOM 833 O O . SER A 1 102 ? -13.193 -1.890 3.973 1.00 71.81 102 SER A O 1
ATOM 835 N N . SER A 1 103 ? -15.096 -0.745 3.676 1.00 72.94 103 SER A N 1
ATOM 836 C CA . SER A 1 103 ? -16.022 -1.882 3.811 1.00 72.94 103 SER A CA 1
ATOM 837 C C . SER A 1 103 ? -15.831 -2.993 2.772 1.00 72.94 103 SER A C 1
ATOM 839 O O . SER A 1 103 ? -16.369 -4.087 2.927 1.00 72.94 103 SER A O 1
ATOM 841 N N . ARG A 1 104 ? -15.070 -2.740 1.701 1.00 76.38 104 ARG A N 1
ATOM 842 C CA . ARG A 1 104 ? -14.762 -3.736 0.664 1.00 76.38 104 ARG A CA 1
ATOM 843 C C . ARG A 1 104 ? -13.492 -4.534 0.955 1.00 76.38 104 ARG A C 1
ATOM 845 O O . ARG A 1 104 ? -13.199 -5.485 0.221 1.00 76.38 104 ARG A O 1
ATOM 852 N N . PHE A 1 105 ? -12.737 -4.169 1.992 1.00 83.31 105 PHE A N 1
ATOM 853 C CA . PHE A 1 105 ? -11.564 -4.925 2.410 1.00 83.31 105 PHE A CA 1
ATOM 854 C C . PHE A 1 105 ? -11.987 -6.127 3.253 1.00 83.31 105 PHE A C 1
ATOM 856 O O . PHE A 1 105 ? -12.378 -6.008 4.406 1.00 83.31 105 PHE A O 1
ATOM 863 N N . ASP A 1 106 ? -11.872 -7.307 2.650 1.00 86.19 106 ASP A N 1
ATOM 864 C CA . ASP A 1 106 ? -12.089 -8.598 3.298 1.00 86.19 106 ASP A CA 1
ATOM 865 C C . ASP A 1 106 ? -10.761 -9.366 3.366 1.00 86.19 106 ASP A C 1
ATOM 867 O O . ASP A 1 106 ? -9.966 -9.368 2.416 1.00 86.19 106 ASP A O 1
ATOM 871 N N . ALA A 1 107 ? -10.538 -10.062 4.481 1.00 87.44 107 ALA A N 1
ATOM 872 C CA . ALA A 1 107 ? -9.379 -10.904 4.739 1.00 87.44 107 ALA A CA 1
ATOM 873 C C . ALA A 1 107 ? -9.093 -11.873 3.580 1.00 87.44 107 ALA A C 1
ATOM 875 O O . ALA A 1 107 ? -7.935 -12.046 3.186 1.00 87.44 107 ALA A O 1
ATOM 876 N N . ARG A 1 108 ? -10.133 -12.481 2.993 1.00 87.56 108 ARG A N 1
ATOM 877 C CA . ARG A 1 108 ? -9.977 -13.418 1.867 1.00 87.56 108 ARG A CA 1
ATOM 878 C C . ARG A 1 108 ? -9.439 -12.719 0.620 1.00 87.56 108 ARG A C 1
ATOM 880 O O . ARG A 1 108 ? -8.499 -13.208 -0.010 1.00 87.56 108 ARG A O 1
ATOM 887 N N . ARG A 1 109 ? -10.003 -11.556 0.283 1.00 87.94 109 ARG A N 1
ATOM 888 C CA . ARG A 1 109 ? -9.611 -10.749 -0.886 1.00 87.94 109 ARG A CA 1
ATOM 889 C C . ARG A 1 109 ? -8.185 -10.220 -0.754 1.00 87.94 109 ARG A C 1
ATOM 891 O O . ARG A 1 109 ? -7.421 -10.274 -1.717 1.00 87.94 109 ARG A O 1
ATOM 898 N N . LEU A 1 110 ? -7.806 -9.784 0.445 1.00 90.19 110 LEU A N 1
ATOM 899 C CA . LEU A 1 110 ? -6.458 -9.307 0.752 1.00 90.19 110 LEU A CA 1
ATOM 900 C C . LEU A 1 110 ? -5.410 -10.425 0.634 1.00 90.19 110 LEU A C 1
ATOM 902 O O . LEU A 1 110 ? -4.372 -10.229 -0.001 1.00 90.19 110 LEU A O 1
ATOM 906 N N . ARG A 1 111 ? -5.693 -11.625 1.163 1.00 88.44 111 ARG A N 1
ATOM 907 C CA . ARG A 1 111 ? -4.810 -12.798 1.001 1.00 88.44 111 ARG A CA 1
ATOM 908 C C . ARG A 1 111 ? -4.648 -13.182 -0.467 1.00 88.44 111 ARG A C 1
ATOM 910 O O . ARG A 1 111 ? -3.525 -13.401 -0.918 1.00 88.44 111 ARG A O 1
ATOM 917 N N . ALA A 1 112 ? -5.747 -13.212 -1.221 1.00 87.12 112 ALA A N 1
ATOM 918 C CA . ALA A 1 112 ? -5.720 -13.510 -2.650 1.00 87.12 112 ALA A CA 1
ATOM 919 C C . ALA A 1 112 ? -4.905 -12.474 -3.443 1.00 87.12 112 ALA A C 1
ATOM 921 O O . ALA A 1 112 ? -4.181 -12.842 -4.367 1.00 87.12 112 ALA A O 1
ATOM 922 N N . PHE A 1 113 ? -4.970 -11.194 -3.067 1.00 88.44 113 PHE A N 1
ATOM 923 C CA . PHE A 1 113 ? -4.159 -10.143 -3.680 1.00 88.44 113 PHE A CA 1
ATOM 924 C C . PHE A 1 113 ? -2.655 -10.364 -3.450 1.00 88.44 113 PHE A C 1
ATOM 926 O O . PHE A 1 113 ? -1.880 -10.337 -4.407 1.00 88.44 113 PHE A O 1
ATOM 933 N N . VAL A 1 114 ? -2.243 -10.658 -2.211 1.00 87.38 114 VAL A N 1
ATOM 934 C CA . VAL A 1 114 ? -0.831 -10.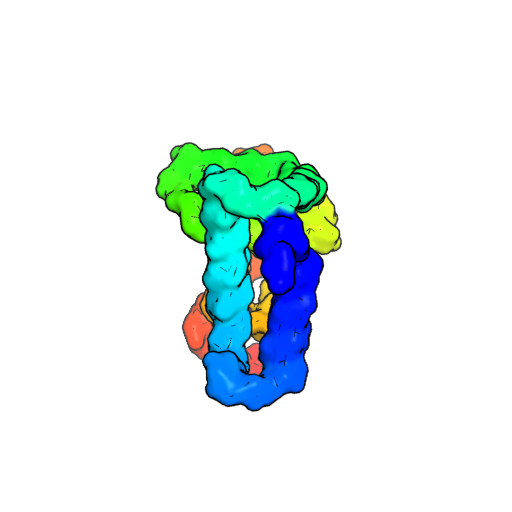952 -1.890 1.00 87.38 114 VAL A CA 1
ATOM 935 C C . VAL A 1 114 ? -0.345 -12.214 -2.610 1.00 87.38 114 VAL A C 1
ATOM 937 O O . VAL A 1 114 ? 0.763 -12.226 -3.146 1.00 87.38 114 VAL A O 1
ATOM 940 N N . LEU A 1 115 ? -1.180 -13.256 -2.680 1.00 84.88 115 LEU A N 1
ATOM 941 C CA . LEU A 1 115 ? -0.865 -14.494 -3.398 1.00 84.88 115 LEU A CA 1
ATOM 942 C C . LEU A 1 115 ? -0.745 -14.275 -4.913 1.00 84.88 115 LEU A C 1
ATOM 944 O O . LEU A 1 115 ? 0.142 -14.827 -5.555 1.00 84.88 115 LEU A O 1
ATOM 948 N N . ALA A 1 116 ? -1.606 -13.450 -5.508 1.00 82.31 116 ALA A N 1
ATOM 949 C CA . ALA A 1 116 ? -1.476 -13.100 -6.919 1.00 82.31 116 ALA A CA 1
ATOM 950 C C . ALA A 1 116 ? -0.137 -12.394 -7.189 1.00 82.31 116 ALA A C 1
ATOM 952 O O . ALA A 1 116 ? 0.532 -12.699 -8.175 1.00 82.31 116 ALA A O 1
ATOM 953 N N . LYS A 1 117 ? 0.297 -11.515 -6.275 1.00 82.38 117 LYS A N 1
ATOM 954 C CA . LYS A 1 117 ? 1.594 -10.836 -6.377 1.00 82.38 117 LYS A CA 1
ATOM 955 C C . LYS A 1 117 ? 2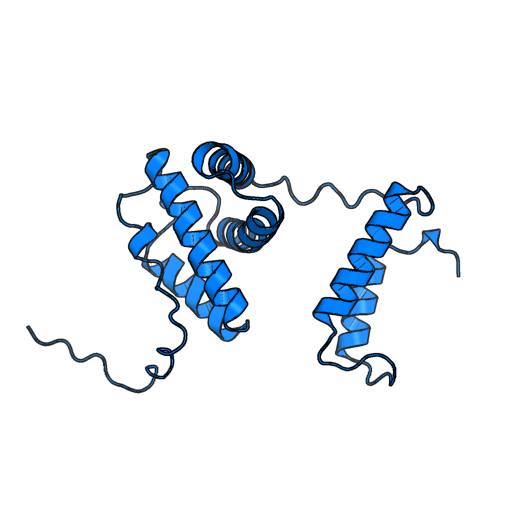.790 -11.768 -6.236 1.00 82.38 117 LYS A C 1
ATOM 957 O O . LYS A 1 117 ? 3.790 -11.530 -6.908 1.00 82.38 117 LYS A O 1
ATOM 962 N N . SER A 1 118 ? 2.708 -12.822 -5.424 1.00 80.38 118 SER A N 1
ATOM 963 C CA . SER A 1 118 ? 3.807 -13.792 -5.318 1.00 80.38 118 SER A CA 1
ATOM 964 C C . SER A 1 118 ? 4.006 -14.629 -6.574 1.00 80.38 118 SER A C 1
ATOM 966 O O . SER A 1 118 ? 5.128 -15.038 -6.850 1.00 80.38 118 SER A O 1
ATOM 968 N N . ARG A 1 119 ? 2.953 -14.825 -7.372 1.00 75.44 119 ARG A N 1
ATOM 969 C CA . ARG A 1 119 ? 3.048 -15.511 -8.669 1.00 75.44 119 ARG A CA 1
ATO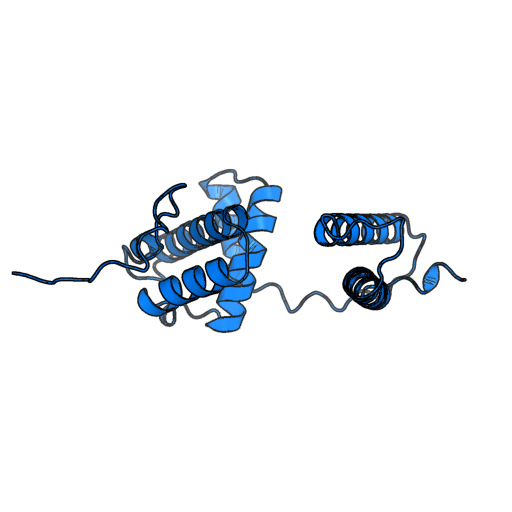M 970 C C . ARG A 1 119 ? 3.687 -14.645 -9.755 1.00 75.44 119 ARG A C 1
ATOM 972 O O . ARG A 1 119 ? 4.287 -15.179 -10.676 1.00 75.44 119 ARG A O 1
ATOM 979 N N . SER A 1 120 ? 3.554 -13.321 -9.660 1.00 72.38 120 SER A N 1
ATOM 980 C CA . SER A 1 120 ? 4.011 -12.385 -10.696 1.00 72.38 120 SER A CA 1
ATOM 981 C C . SER A 1 120 ? 5.310 -11.647 -10.362 1.00 72.38 120 SER A C 1
ATOM 983 O O . SER A 1 120 ? 5.853 -10.952 -11.219 1.00 72.38 120 SER A O 1
ATOM 985 N N . CYS A 1 121 ? 5.777 -11.686 -9.110 1.00 76.19 121 CYS A N 1
ATOM 986 C CA . CYS A 1 121 ? 6.882 -10.851 -8.641 1.00 76.19 121 CYS A CA 1
ATOM 987 C C . CYS A 1 121 ? 7.828 -11.605 -7.701 1.00 76.19 121 CYS A C 1
ATOM 989 O O . CYS A 1 121 ? 7.424 -12.496 -6.960 1.00 76.19 121 CYS A O 1
ATOM 991 N N . GLY A 1 122 ? 9.095 -11.180 -7.677 1.00 74.12 122 GLY A N 1
ATOM 992 C CA . GLY A 1 122 ? 10.098 -11.736 -6.770 1.00 74.12 122 GLY A CA 1
ATOM 993 C C . GLY A 1 122 ? 9.794 -11.472 -5.290 1.00 74.12 122 GLY A C 1
ATOM 994 O O . GLY A 1 122 ? 9.097 -10.521 -4.927 1.00 74.12 122 GLY A O 1
ATOM 995 N N . TRP A 1 123 ? 10.388 -12.285 -4.418 1.00 77.62 123 TRP A N 1
ATOM 996 C CA . TRP A 1 123 ? 10.130 -12.306 -2.972 1.00 77.62 123 TRP A CA 1
ATOM 997 C C . TRP A 1 123 ? 10.194 -10.932 -2.283 1.00 77.62 123 TRP A C 1
ATOM 999 O O . TRP A 1 123 ? 9.314 -10.592 -1.490 1.00 77.62 123 TRP A O 1
ATOM 1009 N N . GLY A 1 124 ? 11.192 -10.104 -2.614 1.00 79.12 124 GLY A N 1
ATOM 1010 C CA . GLY A 1 124 ? 11.334 -8.765 -2.029 1.00 79.12 124 GLY A CA 1
ATOM 1011 C C . GLY A 1 124 ? 10.134 -7.852 -2.312 1.00 79.12 124 GLY A C 1
ATOM 1012 O O . GLY A 1 124 ? 9.719 -7.085 -1.443 1.00 79.12 124 GLY A O 1
ATOM 1013 N N . ALA A 1 125 ? 9.519 -7.980 -3.492 1.00 80.62 125 ALA A N 1
ATOM 1014 C CA . ALA A 1 125 ? 8.313 -7.236 -3.843 1.00 80.62 125 ALA A CA 1
ATOM 1015 C C . ALA A 1 125 ? 7.099 -7.727 -3.042 1.00 80.62 125 ALA A C 1
ATOM 1017 O O . ALA A 1 125 ? 6.347 -6.913 -2.514 1.00 80.62 125 ALA A O 1
ATOM 1018 N N . VAL A 1 126 ? 6.948 -9.043 -2.866 1.00 84.62 126 VAL A N 1
ATOM 1019 C CA . VAL A 1 126 ? 5.867 -9.635 -2.055 1.00 84.62 126 VAL A CA 1
ATOM 1020 C C . VAL A 1 126 ? 5.982 -9.206 -0.594 1.00 84.62 126 VAL A C 1
ATOM 1022 O O . VAL A 1 126 ? 4.987 -8.828 0.023 1.00 84.62 126 VAL A O 1
ATOM 1025 N N . LYS A 1 127 ? 7.202 -9.198 -0.046 1.00 86.94 127 LYS A N 1
ATOM 1026 C CA . LYS A 1 127 ? 7.470 -8.716 1.314 1.00 86.94 127 LYS A CA 1
ATOM 1027 C C . LYS A 1 127 ? 7.081 -7.246 1.473 1.00 86.94 127 LYS A C 1
ATOM 1029 O O . LYS A 1 127 ? 6.407 -6.897 2.441 1.00 86.94 127 LYS A O 1
ATOM 1034 N N . ASN A 1 128 ? 7.466 -6.396 0.521 1.00 88.38 128 ASN A N 1
ATOM 1035 C CA . ASN A 1 128 ? 7.095 -4.981 0.539 1.00 88.38 128 ASN A CA 1
ATOM 1036 C C . ASN A 1 128 ? 5.584 -4.781 0.372 1.00 88.38 128 ASN A C 1
ATOM 1038 O O . ASN A 1 128 ? 5.015 -3.950 1.072 1.00 88.38 128 ASN A O 1
ATOM 1042 N N . CYS A 1 129 ? 4.931 -5.580 -0.473 1.00 89.88 129 CYS A N 1
ATOM 1043 C CA . CYS A 1 129 ? 3.481 -5.583 -0.643 1.00 89.88 129 CYS A CA 1
ATOM 1044 C C . CYS A 1 129 ? 2.766 -5.929 0.670 1.00 89.88 129 CYS A C 1
ATOM 1046 O O . CYS A 1 129 ? 1.941 -5.153 1.144 1.00 89.88 129 CYS A O 1
ATOM 1048 N N . ALA A 1 130 ? 3.139 -7.037 1.317 1.00 90.50 130 ALA A N 1
ATOM 1049 C CA . ALA A 1 130 ? 2.561 -7.439 2.597 1.00 90.50 130 ALA A CA 1
ATOM 1050 C C . ALA A 1 130 ? 2.781 -6.374 3.685 1.00 90.50 130 ALA A C 1
ATOM 1052 O O . ALA A 1 130 ? 1.868 -6.057 4.448 1.00 90.50 130 ALA A O 1
ATOM 1053 N N . LYS A 1 131 ? 3.975 -5.772 3.736 1.00 92.25 131 LYS A N 1
ATOM 1054 C CA . LYS A 1 131 ? 4.280 -4.701 4.692 1.00 92.25 131 LYS A CA 1
ATOM 1055 C C . LYS A 1 131 ? 3.436 -3.451 4.433 1.00 92.25 131 LYS A C 1
ATOM 1057 O O . LYS A 1 131 ? 2.861 -2.919 5.378 1.00 92.25 131 LYS A O 1
ATOM 1062 N N . ALA A 1 132 ? 3.323 -3.028 3.175 1.00 92.44 132 ALA A N 1
ATOM 1063 C CA . ALA A 1 132 ? 2.503 -1.891 2.770 1.00 92.44 132 ALA A CA 1
ATOM 1064 C C . ALA A 1 132 ? 1.033 -2.097 3.156 1.00 92.44 132 ALA A C 1
ATOM 1066 O O . ALA A 1 132 ? 0.452 -1.240 3.812 1.00 92.44 132 ALA A O 1
ATOM 1067 N N . LEU A 1 133 ? 0.459 -3.262 2.832 1.00 93.38 133 LEU A N 1
ATOM 1068 C CA . LEU A 1 133 ? -0.936 -3.587 3.144 1.00 93.38 133 LEU A CA 1
ATOM 1069 C C . LEU A 1 133 ? -1.198 -3.624 4.647 1.00 93.38 133 LEU A C 1
ATOM 1071 O O . LEU A 1 133 ? -2.183 -3.061 5.109 1.00 93.38 133 LEU A O 1
ATOM 1075 N N . ARG A 1 134 ? -0.303 -4.238 5.426 1.00 93.31 134 ARG A N 1
ATOM 1076 C CA . ARG A 1 134 ? -0.441 -4.277 6.886 1.00 93.31 134 ARG A CA 1
ATOM 1077 C C . ARG A 1 134 ? -0.412 -2.872 7.489 1.00 93.31 134 ARG A C 1
ATOM 1079 O O . ARG A 1 134 ? -1.187 -2.576 8.389 1.00 93.31 134 ARG A O 1
ATOM 1086 N N . MET A 1 135 ? 0.465 -2.004 6.984 1.00 94.00 135 MET A N 1
ATOM 1087 C CA . MET A 1 135 ? 0.531 -0.611 7.428 1.00 94.00 135 MET A CA 1
ATOM 1088 C C . MET A 1 135 ? -0.706 0.189 7.025 1.00 94.00 135 MET A C 1
ATOM 1090 O O . MET A 1 135 ? -1.223 0.949 7.836 1.00 94.00 135 MET A O 1
ATOM 1094 N N . PHE A 1 136 ? -1.200 -0.017 5.809 1.00 93.50 136 PHE A N 1
ATOM 1095 C CA . PHE A 1 136 ? -2.407 0.631 5.316 1.00 93.50 136 PHE A CA 1
ATOM 1096 C C . PHE A 1 136 ? -3.651 0.228 6.118 1.00 93.50 136 PHE A C 1
ATOM 1098 O O . PHE A 1 136 ? -4.419 1.085 6.534 1.00 93.50 136 PHE A O 1
ATOM 1105 N N . LEU A 1 137 ? -3.814 -1.061 6.423 1.00 92.81 137 LEU A N 1
ATOM 1106 C CA . LEU A 1 137 ? -4.926 -1.538 7.249 1.00 92.81 137 LEU A CA 1
ATOM 1107 C C . LEU A 1 137 ? -4.839 -1.016 8.683 1.00 92.81 137 LEU A C 1
ATOM 1109 O O . LEU A 1 137 ? -5.859 -0.663 9.257 1.00 92.81 137 LEU A O 1
ATOM 1113 N N . ARG A 1 138 ? -3.633 -0.903 9.250 1.00 93.00 138 ARG A N 1
ATOM 1114 C CA . ARG A 1 138 ? -3.438 -0.268 10.562 1.00 93.00 138 ARG A CA 1
ATOM 1115 C C . ARG A 1 138 ? -3.847 1.197 10.577 1.00 93.00 138 ARG A C 1
ATOM 1117 O O . ARG A 1 138 ? -4.438 1.629 11.557 1.00 93.00 138 ARG A O 1
ATOM 1124 N N . PHE A 1 139 ? -3.550 1.928 9.507 1.00 93.00 139 PHE A N 1
ATOM 1125 C CA . PHE A 1 139 ? -4.061 3.280 9.315 1.00 93.00 139 PHE A CA 1
ATOM 1126 C C . PHE A 1 139 ? -5.597 3.280 9.301 1.00 93.00 139 PHE A C 1
ATOM 1128 O O . PHE A 1 139 ? -6.200 3.972 10.109 1.00 93.00 139 PHE A O 1
ATOM 1135 N N . LEU A 1 140 ? -6.238 2.428 8.493 1.00 91.81 140 LEU A N 1
ATOM 1136 C CA . LEU A 1 140 ? -7.706 2.361 8.446 1.00 91.81 140 LEU A CA 1
ATOM 1137 C C . LEU A 1 140 ? -8.343 1.957 9.783 1.00 91.81 140 LEU A C 1
ATOM 1139 O O . LEU A 1 140 ? -9.423 2.436 10.108 1.00 91.81 140 LEU A O 1
ATOM 1143 N N . ILE A 1 141 ? -7.697 1.082 10.555 1.00 91.00 141 ILE A N 1
ATOM 1144 C CA . ILE A 1 141 ? -8.151 0.702 11.900 1.00 91.00 141 ILE A CA 1
ATOM 1145 C C . ILE A 1 141 ? -8.024 1.891 12.861 1.00 91.00 141 ILE A C 1
ATOM 1147 O O . ILE A 1 141 ? -8.944 2.136 13.634 1.00 91.00 141 ILE A O 1
ATOM 1151 N N . ALA A 1 142 ? -6.920 2.643 12.801 1.00 89.88 142 ALA A N 1
ATOM 1152 C CA . ALA A 1 142 ? -6.718 3.831 13.632 1.00 89.88 142 ALA A CA 1
ATOM 1153 C C . ALA A 1 142 ? -7.742 4.940 13.327 1.00 89.88 142 ALA A C 1
ATOM 1155 O O . ALA A 1 142 ? -8.202 5.606 14.246 1.00 89.88 142 ALA A O 1
ATOM 1156 N N . GLU A 1 143 ? -8.147 5.081 12.063 1.00 88.69 143 GLU A N 1
ATOM 1157 C CA . GLU A 1 143 ? -9.213 5.997 11.626 1.00 88.69 143 GLU A CA 1
ATOM 1158 C C . GLU A 1 143 ? -10.636 5.444 11.870 1.00 88.69 143 GLU A C 1
ATOM 1160 O O . GLU A 1 143 ? -11.621 6.053 11.458 1.00 88.69 143 GLU A O 1
ATOM 1165 N N . GLY A 1 144 ? -10.779 4.259 12.479 1.00 85.75 144 GLY A N 1
ATOM 1166 C CA . GLY A 1 144 ? -12.081 3.632 12.744 1.00 85.75 144 GLY A CA 1
ATOM 1167 C C . GLY A 1 144 ? -12.827 3.141 11.495 1.00 85.75 144 GLY A C 1
ATOM 1168 O O . GLY A 1 144 ? -14.015 2.831 11.558 1.00 85.75 144 GLY A O 1
ATOM 1169 N N . GLN A 1 145 ? -12.152 3.046 10.348 1.00 86.62 145 GLN A N 1
ATOM 1170 C CA . GLN A 1 145 ? -12.755 2.688 9.061 1.00 86.62 145 GLN A CA 1
ATOM 1171 C C . GLN A 1 145 ? -12.755 1.179 8.770 1.00 86.62 145 GLN A C 1
ATOM 1173 O O . GLN A 1 145 ? -13.353 0.751 7.780 1.00 86.62 145 GLN A O 1
ATOM 1178 N N . CYS A 1 146 ? -12.071 0.362 9.573 1.00 86.00 146 CYS A N 1
ATOM 1179 C CA . CYS A 1 146 ? -11.968 -1.091 9.397 1.00 86.00 146 CYS A CA 1
ATOM 1180 C C . CYS A 1 146 ? -12.063 -1.838 10.729 1.00 86.00 146 CYS A C 1
ATOM 1182 O O . CYS A 1 146 ? -11.692 -1.314 11.775 1.00 86.00 146 CYS A O 1
ATOM 1184 N N . ALA A 1 147 ? -12.495 -3.102 10.665 1.00 84.06 147 ALA A N 1
ATOM 1185 C CA . ALA A 1 147 ? -12.519 -3.987 11.823 1.00 84.06 147 ALA A CA 1
ATOM 1186 C C . ALA A 1 147 ? -11.103 -4.232 12.373 1.00 84.06 147 ALA A C 1
ATOM 1188 O O . ALA A 1 147 ? -10.154 -4.484 11.620 1.00 84.06 147 ALA A O 1
ATOM 1189 N N . VAL A 1 148 ? -10.982 -4.200 13.701 1.00 85.56 148 VAL A N 1
ATOM 1190 C CA . VAL A 1 148 ? -9.736 -4.504 14.411 1.00 85.56 148 VAL A CA 1
ATOM 1191 C C . VAL A 1 148 ? -9.280 -5.925 14.064 1.00 85.56 148 VAL A C 1
ATOM 1193 O O . VAL A 1 148 ? -10.079 -6.858 14.030 1.00 85.56 148 VAL A O 1
ATOM 1196 N N . GLY A 1 149 ? -7.987 -6.094 13.780 1.00 84.25 149 GLY A N 1
ATOM 1197 C CA . GLY A 1 149 ? -7.389 -7.391 13.450 1.00 84.25 149 GLY A CA 1
ATOM 1198 C C . GLY A 1 149 ? -7.431 -7.768 11.966 1.00 84.25 149 GLY A C 1
ATOM 1199 O O . GLY A 1 149 ? -6.857 -8.790 11.585 1.00 84.25 149 GLY A O 1
ATOM 1200 N N . LEU A 1 150 ? -8.026 -6.949 11.090 1.00 86.81 150 LEU A N 1
ATOM 1201 C CA . LEU A 1 150 ? -7.980 -7.188 9.640 1.00 86.81 150 LEU A CA 1
ATOM 1202 C C . LEU A 1 150 ? -6.541 -7.154 9.088 1.00 86.81 150 LEU A C 1
ATOM 1204 O O . LEU A 1 150 ? -6.209 -7.868 8.141 1.00 86.81 150 LEU A O 1
ATOM 1208 N N . ASP A 1 151 ? -5.652 -6.382 9.710 1.00 87.19 151 ASP A N 1
ATOM 1209 C CA . ASP A 1 151 ? -4.226 -6.336 9.387 1.00 87.19 151 ASP A CA 1
ATOM 1210 C C . ASP A 1 151 ? -3.502 -7.671 9.657 1.00 87.19 151 ASP A C 1
ATOM 1212 O O . ASP A 1 151 ? -2.535 -8.002 8.956 1.00 87.19 151 ASP A O 1
ATOM 1216 N N . ALA A 1 152 ? -4.006 -8.483 10.595 1.00 86.38 152 ALA A N 1
ATOM 1217 C CA . ALA A 1 152 ? -3.513 -9.835 10.868 1.00 86.38 152 ALA A CA 1
ATOM 1218 C C . ALA A 1 152 ? -3.873 -10.841 9.760 1.00 86.38 152 ALA A C 1
ATOM 1220 O O . ALA A 1 152 ? -3.254 -11.903 9.660 1.00 86.38 152 ALA A O 1
ATOM 1221 N N . ALA A 1 153 ? -4.817 -10.508 8.870 1.00 86.81 153 ALA A N 1
ATOM 1222 C CA . ALA A 1 153 ? -5.115 -11.335 7.703 1.00 86.81 153 ALA A CA 1
ATOM 1223 C C . ALA A 1 153 ? -3.989 -11.326 6.657 1.00 86.81 153 ALA A C 1
ATOM 1225 O O . ALA A 1 153 ? -3.933 -12.222 5.810 1.00 86.81 153 ALA A O 1
ATOM 1226 N N . ILE A 1 154 ? -3.097 -10.330 6.700 1.00 86.94 154 ILE A N 1
ATOM 1227 C CA . ILE A 1 154 ? -1.976 -10.225 5.768 1.00 86.94 154 ILE A CA 1
ATOM 1228 C C . ILE A 1 154 ? -0.876 -11.210 6.177 1.00 86.94 154 ILE A C 1
ATOM 1230 O O . ILE A 1 154 ? -0.308 -11.067 7.269 1.00 86.94 154 ILE A O 1
ATOM 1234 N N . PRO A 1 155 ? -0.516 -12.177 5.310 1.00 78.75 155 PRO A N 1
ATOM 1235 C CA . PRO A 1 155 ? 0.447 -13.207 5.663 1.00 78.75 155 PRO A CA 1
ATOM 1236 C C . PRO A 1 155 ? 1.809 -12.593 5.983 1.00 78.75 155 PRO A C 1
ATOM 1238 O O . PRO A 1 155 ? 2.301 -11.696 5.293 1.00 78.75 155 PRO A O 1
ATOM 1241 N N . THR A 1 156 ? 2.450 -13.105 7.031 1.00 74.62 156 THR A N 1
ATOM 1242 C CA . THR A 1 156 ? 3.845 -12.777 7.315 1.00 74.62 156 THR A CA 1
ATOM 1243 C C . THR A 1 156 ? 4.725 -13.516 6.321 1.00 74.62 156 THR A C 1
ATOM 1245 O O . THR A 1 156 ? 4.891 -14.730 6.389 1.00 74.62 156 THR A O 1
ATOM 1248 N N . VAL A 1 157 ? 5.285 -12.767 5.375 1.00 65.75 157 VAL A N 1
ATOM 1249 C CA . VAL A 1 157 ? 6.178 -13.304 4.347 1.00 65.75 157 VAL A CA 1
ATOM 1250 C C . VAL A 1 157 ? 7.566 -13.500 4.965 1.00 65.75 157 VAL A C 1
ATOM 1252 O O . VAL A 1 157 ? 8.438 -12.635 4.870 1.00 65.75 157 VAL A O 1
ATOM 1255 N N . ALA A 1 158 ? 7.747 -14.618 5.670 1.00 56.19 158 ALA A N 1
ATOM 1256 C CA . ALA A 1 158 ? 9.056 -15.069 6.135 1.00 56.19 158 ALA A CA 1
ATOM 1257 C C . ALA A 1 158 ? 9.871 -15.642 4.961 1.00 56.19 158 ALA A C 1
ATOM 1259 O O . ALA A 1 158 ? 9.318 -16.113 3.967 1.00 56.19 158 ALA A O 1
ATOM 1260 N N . HIS A 1 159 ? 11.198 -15.584 5.073 1.00 52.69 159 HIS A N 1
ATOM 1261 C CA . HIS A 1 159 ? 12.158 -15.937 4.019 1.00 52.69 159 HIS A CA 1
ATOM 1262 C C . HIS A 1 159 ? 12.105 -17.413 3.559 1.00 52.69 159 HIS A C 1
ATOM 1264 O O . HIS A 1 159 ? 12.713 -17.739 2.552 1.00 52.69 159 HIS A O 1
ATOM 1270 N N . TRP A 1 160 ? 11.359 -18.300 4.231 1.00 46.84 160 TRP A N 1
ATOM 1271 C CA . TRP A 1 160 ? 11.569 -19.749 4.088 1.00 46.84 160 TRP A CA 1
ATOM 1272 C C . TRP A 1 160 ? 10.316 -20.653 4.116 1.00 46.84 160 TRP A C 1
ATOM 1274 O O . TRP A 1 160 ? 10.462 -21.867 4.181 1.00 46.84 160 TRP A O 1
ATOM 1284 N N . ARG A 1 161 ? 9.074 -20.140 4.026 1.00 49.22 161 ARG A N 1
ATOM 1285 C CA . ARG A 1 161 ? 7.853 -20.996 4.096 1.00 49.22 161 ARG A CA 1
ATOM 1286 C C . ARG A 1 161 ? 6.904 -20.914 2.897 1.00 49.22 161 ARG A C 1
ATOM 1288 O O . ARG A 1 161 ? 5.693 -20.900 3.076 1.00 49.22 161 ARG A O 1
ATOM 1295 N N . TRP A 1 162 ? 7.437 -20.929 1.674 1.00 48.44 162 TRP A N 1
ATOM 1296 C CA . TRP A 1 162 ? 6.622 -21.242 0.483 1.00 48.44 162 TRP A CA 1
ATOM 1297 C C . TRP A 1 162 ? 6.829 -22.657 -0.074 1.00 48.44 162 TRP A C 1
ATOM 1299 O O . TRP A 1 162 ? 6.150 -23.029 -1.021 1.00 48.44 162 TRP A O 1
ATOM 1309 N N . LEU A 1 163 ? 7.642 -23.501 0.574 1.00 39.88 163 LEU A N 1
ATOM 1310 C CA . LEU A 1 163 ? 7.680 -24.942 0.276 1.00 39.88 163 LEU A CA 1
ATOM 1311 C C . LEU A 1 163 ? 6.415 -25.711 0.710 1.00 39.88 163 LEU A C 1
ATOM 1313 O O . LEU A 1 163 ? 6.353 -26.922 0.560 1.00 39.88 163 LEU A O 1
ATOM 1317 N N . LEU A 1 164 ? 5.368 -25.036 1.192 1.00 45.00 164 LEU A N 1
ATOM 1318 C CA . LEU A 1 164 ? 4.086 -25.666 1.517 1.00 45.00 164 LEU A CA 1
ATOM 1319 C C . LEU A 1 164 ? 2.973 -25.174 0.586 1.00 45.00 164 LEU A C 1
ATOM 1321 O O . LEU A 1 164 ? 1.952 -24.648 1.013 1.00 45.00 164 LEU A O 1
ATOM 1325 N N . CYS A 1 165 ? 3.178 -25.403 -0.709 1.00 38.03 165 CYS A N 1
ATOM 1326 C CA . CYS A 1 165 ? 2.097 -25.747 -1.631 1.00 38.03 165 CYS A CA 1
ATOM 1327 C C . CYS A 1 165 ? 2.295 -27.186 -2.140 1.00 38.03 165 CYS A C 1
ATOM 1329 O O . CYS A 1 165 ? 2.224 -27.411 -3.332 1.00 38.03 165 CYS A O 1
ATOM 1331 N N . HIS A 1 166 ? 2.573 -28.138 -1.242 1.00 39.91 166 HIS A N 1
ATOM 1332 C CA . HIS A 1 166 ? 2.341 -29.581 -1.420 1.00 39.91 166 HIS A CA 1
ATOM 1333 C C . HIS A 1 166 ? 2.357 -30.273 -0.042 1.00 39.91 166 HIS A C 1
ATOM 1335 O O . HIS A 1 166 ? 3.189 -31.123 0.231 1.00 39.91 166 HIS A O 1
ATOM 1341 N N . ALA A 1 167 ? 1.468 -29.885 0.874 1.00 35.19 167 ALA A N 1
ATOM 1342 C CA . ALA A 1 167 ? 1.071 -30.774 1.967 1.00 35.19 167 ALA A CA 1
ATOM 1343 C C . ALA A 1 167 ? -0.296 -30.343 2.500 1.00 35.19 167 ALA A C 1
ATOM 1345 O O . ALA A 1 167 ? -0.476 -29.238 3.009 1.00 35.19 167 ALA A O 1
ATOM 1346 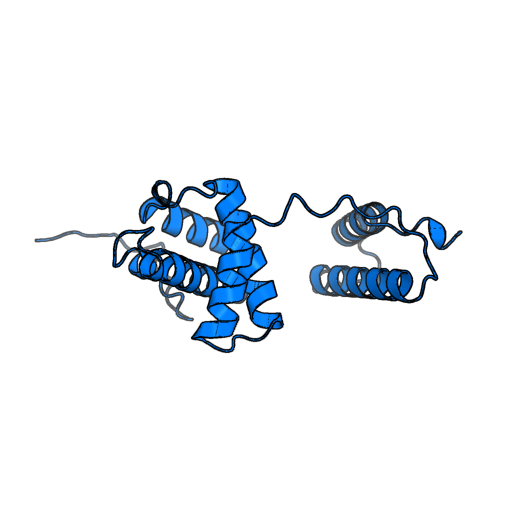N N . THR A 1 168 ? -1.248 -31.236 2.281 1.00 37.59 168 THR A N 1
ATOM 1347 C CA . THR A 1 168 ? -2.583 -31.362 2.867 1.00 37.59 168 THR A CA 1
ATOM 1348 C C . THR A 1 168 ? -2.859 -30.519 4.114 1.00 37.59 168 THR A C 1
ATOM 1350 O O . THR A 1 168 ? -2.290 -30.731 5.183 1.00 37.59 168 THR A O 1
ATOM 1353 N N . PHE A 1 169 ? -3.839 -29.627 3.981 1.00 29.11 169 PHE A N 1
ATOM 1354 C CA . PHE A 1 169 ? -4.640 -29.127 5.089 1.00 29.11 169 PHE A CA 1
ATOM 1355 C C . PHE A 1 169 ? -5.445 -30.309 5.655 1.00 29.11 169 PHE A C 1
ATOM 1357 O O . PHE A 1 169 ? -6.334 -30.816 4.976 1.00 29.11 169 PHE A O 1
ATOM 1364 N N . ASN A 1 170 ? -5.114 -30.776 6.859 1.00 28.69 170 ASN A N 1
ATOM 1365 C CA . ASN A 1 170 ? -5.952 -31.704 7.618 1.00 28.69 170 ASN A CA 1
ATOM 1366 C C . ASN A 1 170 ? -6.554 -30.938 8.807 1.00 28.69 170 ASN A C 1
ATOM 1368 O O . ASN A 1 170 ? -5.789 -30.502 9.670 1.00 28.69 170 ASN A O 1
ATOM 1372 N N . PRO A 1 171 ? -7.880 -30.736 8.865 1.00 36.44 171 PRO A N 1
ATOM 1373 C CA . PRO A 1 171 ? -8.543 -30.241 10.054 1.00 36.44 171 PRO A CA 1
ATOM 1374 C C . PRO A 1 171 ? -8.935 -31.43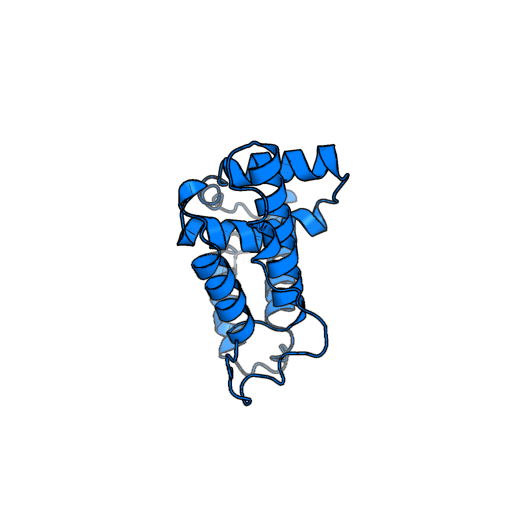1 10.933 1.00 36.44 171 PRO A C 1
ATOM 1376 O O . PRO A 1 171 ? -9.761 -32.252 10.535 1.00 36.44 171 PRO A O 1
ATOM 1379 N N . LYS A 1 172 ? -8.394 -31.507 12.148 1.00 31.64 172 LYS A N 1
ATOM 1380 C CA . LYS A 1 172 ? -9.035 -32.273 13.219 1.00 31.64 172 LYS A CA 1
ATOM 1381 C C . LYS A 1 172 ? -9.084 -31.443 14.500 1.00 31.64 172 LYS A C 1
ATOM 1383 O O . LYS A 1 172 ? -8.034 -31.066 15.007 1.00 31.64 172 LYS A O 1
ATOM 1388 N N . THR A 1 173 ? -10.339 -31.147 14.864 1.00 37.12 173 THR A N 1
ATOM 1389 C CA . THR A 1 173 ? -10.956 -31.044 16.204 1.00 37.12 173 THR A CA 1
ATOM 1390 C C . THR A 1 173 ? -10.140 -30.420 17.318 1.00 37.12 173 THR A C 1
ATOM 1392 O O . THR A 1 173 ? -9.179 -31.080 17.764 1.00 37.12 173 THR A O 1
#

pLDDT: mean 74.55, std 16.22, range [28.69, 94.0]

Sequence (173 aa):
MRVCKWNEQSLTGFDRHLGRCHCPHYGSAARLKVVRGARLFLTYLRDARIITLPSVEPPVQEPALLSVFCQWMRQQRGTGDVTLRTYSIYIRELLQRFGEKSSRFDARRLRAFVLAKSRSCGWGAVKNCAKALRMFLRFLIAEGQCAVGLDAAIPTVAHWRWLLCHATFNPKT

Radius of gyration: 19.97 Å; chains: 1; bounding box: 40×55×50 Å

Foldseek 3Di:
DQPQPDDPVVLVVVLVCLVPDPPVVRDNVCSVVVSVVSVVVVVVCVVVVVYDDPPPPPPPPQPPLLVVLLVCCCVVPVDDPVLSVLLSVLVVVVCVVQNPQLVSQDLVVLQVSLVVCVVVDDLVSSQSNLVSQLSSVVVCVVVVRYDPCSSVSRDNSDPDPPVPPPDDDDDDD